Protein AF-A0A931JSP3-F1 (afdb_monomer)

Foldseek 3Di:
DAFDDPPDCLVVDAADEDPDCDVVNVVLVVVQVVNQVVVCVVPVPDHCQKDASVRVVHRHGDMDGD

Nearest PDB structures (foldseek):
  3k6l-assembly3_C  TM=9.529E-01  e=1.252E-03  Escherichia coli K-12
  3u04-assembly1_A-2  TM=9.062E-01  e=2.542E-03  Ehrlichia chaffeensis str. Arkansas
  3pn3-assembly1_A  TM=9.606E-01  e=8.476E-03  Arabidopsis thaliana
  3oca-assembly1_B  TM=9.044E-01  e=5.541E-03  Ehrlichia chaffeensis str. Arkansas
  3oca-assembly1_A  TM=9.089E-01  e=7.896E-03  Ehrlichia chaffeensis str. Arkansas

Sequence (66 aa):
MNIITVPDPRLRKASTKVNHVTEETHQIIKQMVDSSLEWEKEHPHELSAAMAAPQLGINKRIIIIR

Structure (mmCIF, N/CA/C/O backbone):
data_AF-A0A931JSP3-F1
#
_entry.id   AF-A0A931JSP3-F1
#
loop_
_atom_site.group_PDB
_atom_site.id
_atom_site.type_symbol
_atom_site.label_atom_id
_atom_site.label_alt_id
_atom_site.label_comp_id
_atom_site.label_asym_id
_atom_site.label_entity_id
_atom_site.label_seq_id
_atom_site.pdbx_PDB_ins_code
_atom_site.Cartn_x
_atom_site.Cartn_y
_atom_site.Cartn_z
_atom_site.occupancy
_atom_site.B_iso_or_equiv
_atom_site.auth_seq_id
_atom_site.auth_comp_id
_atom_site.auth_asym_id
_atom_site.auth_atom_id
_atom_site.pdbx_PDB_model_num
ATOM 1 N N . MET A 1 1 ? -3.173 0.935 -12.675 1.00 56.12 1 MET A N 1
ATOM 2 C CA . MET A 1 1 ? -2.484 1.979 -11.882 1.00 56.12 1 MET A CA 1
ATOM 3 C C . MET A 1 1 ? -1.101 1.440 -11.598 1.00 56.12 1 MET A C 1
ATOM 5 O O . MET A 1 1 ? -1.018 0.286 -11.209 1.00 56.12 1 MET A O 1
ATOM 9 N N . ASN A 1 2 ? -0.048 2.215 -11.851 1.00 82.19 2 ASN A N 1
ATOM 10 C CA . ASN A 1 2 ? 1.319 1.710 -11.720 1.00 82.19 2 ASN A CA 1
ATOM 11 C C . ASN A 1 2 ? 1.829 1.925 -10.298 1.00 82.19 2 ASN A C 1
ATOM 13 O O . ASN A 1 2 ? 1.533 2.953 -9.682 1.00 82.19 2 ASN A O 1
ATOM 17 N N . ILE A 1 3 ? 2.608 0.963 -9.807 1.00 89.75 3 ILE A N 1
ATOM 18 C CA . ILE A 1 3 ? 3.340 1.092 -8.551 1.00 89.75 3 ILE A CA 1
ATOM 19 C C . ILE A 1 3 ? 4.340 2.241 -8.709 1.00 89.75 3 ILE A C 1
ATOM 21 O O . ILE A 1 3 ? 5.150 2.256 -9.636 1.00 89.75 3 ILE A O 1
ATOM 25 N N . ILE A 1 4 ? 4.255 3.232 -7.828 1.00 93.38 4 ILE A N 1
ATOM 26 C CA . ILE A 1 4 ? 5.154 4.382 -7.827 1.00 93.38 4 ILE A CA 1
ATOM 27 C C . ILE A 1 4 ? 6.433 4.021 -7.073 1.00 93.38 4 ILE A C 1
ATOM 29 O O . ILE A 1 4 ? 6.396 3.399 -6.009 1.00 93.38 4 ILE A O 1
ATOM 33 N N . THR A 1 5 ? 7.572 4.427 -7.620 1.00 92.19 5 THR A N 1
ATOM 34 C CA . THR A 1 5 ? 8.896 4.140 -7.065 1.00 92.19 5 THR A CA 1
ATOM 35 C C . THR A 1 5 ? 9.575 5.421 -6.591 1.00 92.19 5 THR A C 1
ATOM 37 O O . THR A 1 5 ? 9.153 6.542 -6.887 1.00 92.19 5 THR A O 1
ATOM 40 N N . VAL A 1 6 ? 10.624 5.277 -5.782 1.00 91.69 6 VAL A N 1
ATOM 41 C CA . VAL A 1 6 ? 11.446 6.428 -5.397 1.00 91.69 6 VAL A CA 1
ATOM 42 C C . VAL A 1 6 ? 12.142 7.010 -6.637 1.00 91.69 6 VAL A C 1
ATOM 44 O O . VAL A 1 6 ? 12.604 6.237 -7.474 1.00 91.69 6 VAL A O 1
ATOM 47 N N . PRO A 1 7 ? 12.255 8.347 -6.760 1.00 93.38 7 PRO A N 1
ATOM 48 C CA . PRO A 1 7 ? 12.001 9.366 -5.734 1.00 93.38 7 PRO A CA 1
ATOM 49 C C . PRO A 1 7 ? 10.623 10.082 -5.796 1.00 93.38 7 PRO A C 1
ATOM 51 O O . PRO A 1 7 ? 10.577 11.307 -5.702 1.00 93.38 7 PRO A O 1
ATOM 54 N N . ASP A 1 8 ? 9.482 9.383 -5.888 1.00 94.12 8 ASP A N 1
ATOM 55 C CA . ASP A 1 8 ? 8.162 10.051 -5.844 1.00 94.12 8 ASP A CA 1
ATOM 56 C C . ASP A 1 8 ? 7.860 10.705 -4.465 1.00 94.12 8 ASP A C 1
ATOM 58 O O . ASP A 1 8 ? 7.861 1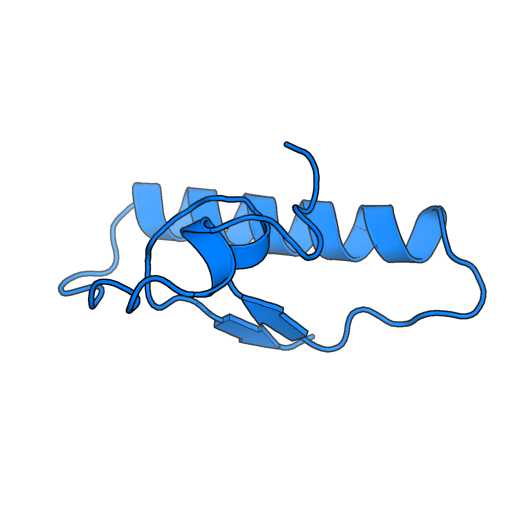0.019 -3.433 1.00 94.12 8 ASP A O 1
ATOM 62 N N . PRO A 1 9 ? 7.551 12.020 -4.402 1.00 94.00 9 PRO A N 1
ATOM 63 C CA . PRO A 1 9 ? 7.324 12.735 -3.142 1.00 94.00 9 PRO A CA 1
ATOM 64 C C . PRO A 1 9 ? 6.101 12.234 -2.363 1.00 94.00 9 PRO A C 1
ATOM 66 O O . PRO A 1 9 ? 6.040 12.388 -1.139 1.00 94.00 9 PRO A O 1
ATOM 69 N N . ARG A 1 10 ? 5.127 11.597 -3.027 1.00 93.38 10 ARG A N 1
ATOM 70 C CA . ARG A 1 10 ? 3.939 11.033 -2.368 1.00 93.38 10 ARG A CA 1
ATOM 71 C C . ARG A 1 10 ? 4.303 9.908 -1.405 1.00 93.38 10 ARG A C 1
ATOM 73 O O . ARG A 1 10 ? 3.628 9.770 -0.387 1.00 93.38 10 ARG A O 1
ATOM 80 N N . LEU A 1 11 ? 5.394 9.183 -1.664 1.00 94.94 11 LEU A N 1
ATOM 81 C CA . LEU A 1 11 ? 5.911 8.132 -0.780 1.00 94.94 11 LEU A CA 1
ATOM 82 C C . LEU A 1 11 ? 6.453 8.677 0.551 1.00 94.94 11 LEU A C 1
ATOM 84 O O . LEU A 1 11 ? 6.598 7.924 1.509 1.00 94.94 11 LEU A O 1
ATOM 88 N N . ARG A 1 12 ? 6.749 9.982 0.632 1.00 94.88 12 ARG A N 1
ATOM 89 C CA . ARG A 1 12 ? 7.231 10.647 1.856 1.00 94.88 12 ARG A CA 1
ATOM 90 C C . ARG A 1 12 ? 6.130 11.374 2.627 1.00 94.88 12 ARG A C 1
ATOM 92 O O . ARG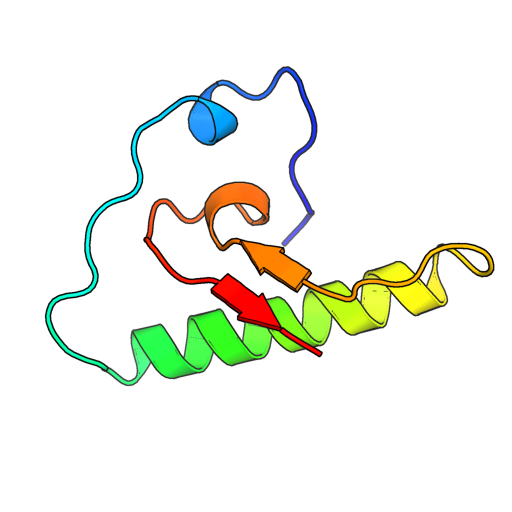 A 1 12 ? 6.374 11.845 3.735 1.00 94.88 12 ARG A O 1
ATOM 99 N N . LYS A 1 13 ? 4.919 11.476 2.073 1.00 95.56 13 LYS A N 1
ATOM 100 C CA . LYS A 1 13 ? 3.793 12.135 2.739 1.00 95.56 13 LYS A CA 1
ATOM 101 C C . LYS A 1 13 ? 3.165 11.192 3.767 1.00 95.56 13 LYS A C 1
ATOM 103 O O . LYS A 1 13 ? 2.873 10.040 3.460 1.00 95.56 13 LYS A O 1
ATOM 108 N N . ALA A 1 14 ? 2.892 11.701 4.968 1.00 96.38 14 ALA A N 1
ATOM 109 C CA . ALA A 1 14 ? 2.180 10.942 5.993 1.00 96.38 14 ALA A CA 1
ATOM 110 C C . ALA A 1 14 ? 0.819 10.448 5.469 1.00 96.38 14 ALA A C 1
ATOM 112 O O . ALA A 1 14 ? 0.085 11.198 4.815 1.00 96.38 14 ALA A O 1
ATOM 113 N N . SER A 1 15 ? 0.497 9.183 5.757 1.00 96.56 15 SER A N 1
ATOM 114 C CA . SER A 1 15 ? -0.743 8.554 5.310 1.00 96.56 15 SER A CA 1
ATOM 115 C C . SER A 1 15 ? -1.939 8.985 6.159 1.00 96.56 15 SER A C 1
ATOM 117 O O . SER A 1 15 ? -1.880 8.997 7.399 1.00 96.56 15 SER A O 1
ATOM 119 N N . THR A 1 16 ? -3.053 9.309 5.498 1.00 97.31 16 THR A N 1
ATOM 120 C CA . THR A 1 16 ? -4.302 9.651 6.191 1.00 97.31 16 THR A CA 1
ATOM 121 C C . THR A 1 16 ? -4.965 8.408 6.784 1.00 97.31 16 THR A C 1
ATOM 123 O O . THR A 1 16 ? -5.027 7.351 6.153 1.00 97.31 16 THR A O 1
ATOM 126 N N . LYS A 1 17 ? -5.443 8.510 8.029 1.00 97.19 17 LYS A N 1
ATOM 127 C CA . LYS A 1 17 ? -6.128 7.407 8.716 1.00 97.19 17 LYS A CA 1
ATOM 128 C C . LYS A 1 17 ? -7.463 7.105 8.024 1.00 97.19 17 LYS A C 1
ATOM 130 O O . LYS A 1 17 ? -8.209 8.024 7.692 1.00 97.19 17 LYS A O 1
ATOM 135 N N . VAL A 1 18 ? -7.773 5.823 7.846 1.00 96.62 18 VAL A N 1
ATOM 136 C CA . VAL A 1 18 ? -9.113 5.371 7.450 1.00 96.62 18 VAL A C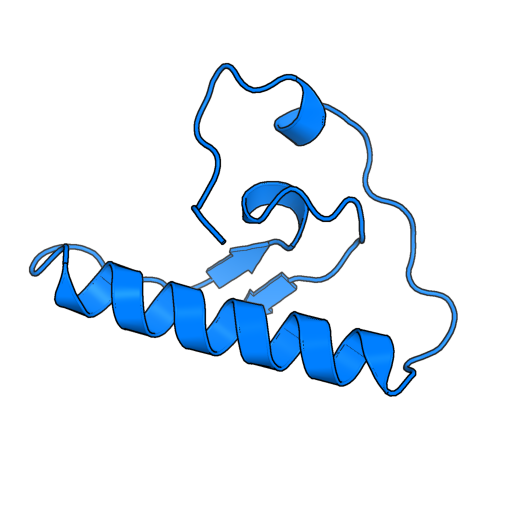A 1
ATOM 137 C C . VAL A 1 18 ? -9.990 5.334 8.701 1.00 96.62 18 VAL A C 1
ATOM 139 O O . VAL A 1 18 ? -9.651 4.653 9.667 1.00 96.62 18 VAL A O 1
ATOM 142 N N . ASN A 1 19 ? -11.077 6.109 8.712 1.00 96.19 19 ASN A N 1
ATOM 143 C CA . ASN A 1 19 ? -11.969 6.211 9.875 1.00 96.19 19 ASN A CA 1
ATOM 144 C C . ASN A 1 19 ? -13.084 5.160 9.857 1.00 96.19 19 ASN A C 1
ATOM 146 O O . ASN A 1 19 ? -13.488 4.687 10.911 1.00 96.19 19 ASN A O 1
ATOM 150 N N . HIS A 1 20 ? -13.571 4.813 8.667 1.00 96.69 20 HIS A N 1
ATOM 151 C CA . HIS A 1 20 ? -14.636 3.840 8.447 1.00 96.69 20 HIS A CA 1
ATOM 152 C C . HIS A 1 20 ? -14.262 3.007 7.228 1.00 96.69 20 HIS A C 1
ATOM 154 O O . HIS A 1 20 ? -13.724 3.552 6.261 1.00 96.69 20 HIS A O 1
ATOM 160 N N . VAL A 1 21 ? -14.542 1.709 7.276 1.00 96.50 21 VAL A N 1
ATOM 161 C CA . VAL A 1 21 ? -14.399 0.838 6.110 1.00 96.50 21 VAL A CA 1
ATOM 162 C C . VAL A 1 21 ? -15.625 1.050 5.231 1.00 96.50 21 VAL A C 1
ATOM 164 O O . VAL A 1 21 ? -16.751 0.810 5.655 1.00 96.50 21 VAL A O 1
ATOM 167 N N . THR A 1 22 ? -15.394 1.568 4.032 1.00 97.19 22 THR A N 1
ATOM 168 C CA . THR A 1 22 ? -16.427 1.848 3.028 1.00 97.19 22 THR A CA 1
ATOM 169 C C . THR A 1 22 ? -16.213 0.983 1.792 1.00 97.19 22 THR A C 1
ATOM 171 O O . THR A 1 22 ? -15.169 0.346 1.645 1.00 97.19 22 THR A O 1
ATOM 174 N N . GLU A 1 23 ? -17.157 1.022 0.855 1.00 97.69 23 GLU A N 1
ATOM 175 C CA . GLU A 1 23 ? -16.993 0.366 -0.447 1.00 97.69 23 GLU A CA 1
ATOM 176 C C . GLU A 1 23 ? -15.730 0.846 -1.188 1.00 97.69 23 GLU A C 1
ATOM 178 O O . GLU A 1 23 ? -14.995 0.044 -1.752 1.00 97.69 23 GLU A O 1
ATOM 183 N N . GLU A 1 24 ? -15.386 2.135 -1.087 1.00 95.81 24 GLU A N 1
ATOM 184 C CA . GLU A 1 24 ? -14.116 2.673 -1.602 1.00 95.81 24 GLU A CA 1
ATOM 185 C C . GLU A 1 24 ? -12.907 1.952 -0.980 1.00 95.81 24 GLU A C 1
ATOM 187 O O . GLU A 1 24 ? -11.941 1.634 -1.668 1.00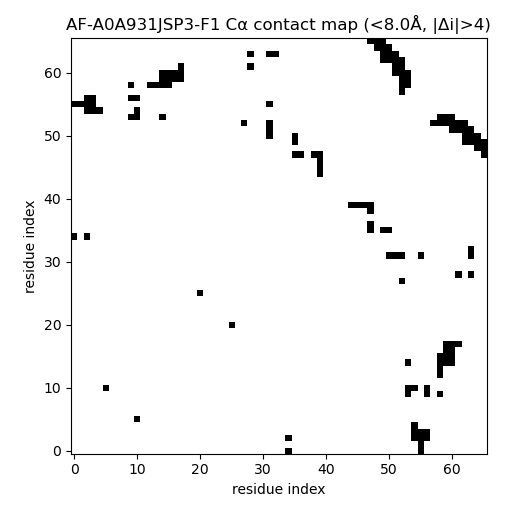 95.81 24 GLU A O 1
ATOM 192 N N . THR A 1 25 ? -12.964 1.637 0.319 1.00 96.69 25 THR A N 1
ATOM 193 C CA . THR A 1 25 ? -11.888 0.898 0.997 1.00 96.69 25 THR A CA 1
ATOM 194 C C . THR A 1 25 ? -11.748 -0.510 0.420 1.00 96.69 25 THR A C 1
ATOM 196 O O . THR A 1 25 ? -10.630 -0.943 0.144 1.00 96.69 25 THR A O 1
ATOM 199 N N . HIS A 1 26 ? -12.864 -1.203 0.176 1.00 97.38 26 HIS A N 1
ATOM 200 C CA . HIS A 1 26 ? -12.859 -2.521 -0.463 1.00 97.38 26 HIS A CA 1
ATOM 201 C C . HIS A 1 26 ? -12.320 -2.469 -1.897 1.00 97.38 26 HIS A C 1
ATOM 203 O O . HIS A 1 26 ? -11.514 -3.319 -2.279 1.00 97.38 26 HIS A O 1
ATOM 209 N N . GLN A 1 27 ? -12.679 -1.439 -2.665 1.00 97.25 27 GLN A N 1
ATOM 210 C CA . GLN A 1 27 ? -12.150 -1.222 -4.012 1.00 97.25 27 GLN A CA 1
ATOM 211 C C . GLN A 1 27 ? -10.638 -0.983 -4.004 1.00 97.25 27 GLN A C 1
ATOM 213 O O . GLN A 1 27 ? -9.932 -1.568 -4.824 1.00 97.25 27 GLN A O 1
ATOM 218 N N . ILE A 1 28 ? -10.126 -0.178 -3.065 1.00 96.44 28 ILE A N 1
ATOM 219 C CA . ILE A 1 28 ? -8.683 0.049 -2.900 1.00 96.44 28 ILE A CA 1
ATOM 220 C C . ILE A 1 28 ? -7.975 -1.265 -2.557 1.00 96.44 28 ILE A C 1
ATOM 222 O O . ILE A 1 28 ? -6.972 -1.593 -3.183 1.00 96.44 28 ILE A O 1
ATOM 226 N N . ILE A 1 29 ? -8.507 -2.047 -1.613 1.00 96.50 29 ILE A N 1
ATOM 227 C CA . ILE A 1 29 ? -7.930 -3.346 -1.234 1.00 96.50 29 ILE A CA 1
ATOM 228 C C . ILE A 1 29 ? -7.878 -4.287 -2.440 1.00 96.50 29 ILE A C 1
ATOM 230 O O . ILE A 1 29 ? -6.834 -4.884 -2.695 1.00 96.50 29 ILE A O 1
ATOM 234 N N . LYS A 1 30 ? -8.968 -4.386 -3.212 1.00 96.75 30 LYS A N 1
ATOM 235 C CA . LYS A 1 30 ? -9.000 -5.212 -4.424 1.00 96.75 30 LYS A CA 1
ATOM 236 C C . LYS A 1 30 ? -7.915 -4.781 -5.412 1.00 96.75 30 LYS A C 1
ATOM 238 O O . LYS A 1 30 ? -7.162 -5.619 -5.892 1.00 96.75 30 LYS A O 1
ATOM 243 N N . GLN A 1 31 ? -7.794 -3.478 -5.662 1.00 95.12 31 GLN A N 1
ATOM 244 C CA . GLN A 1 31 ? -6.764 -2.936 -6.552 1.00 95.12 31 GLN A CA 1
ATOM 245 C C . GLN A 1 31 ? -5.345 -3.239 -6.055 1.00 95.12 31 GLN A C 1
ATOM 247 O O . GLN A 1 31 ? -4.469 -3.535 -6.865 1.00 95.12 31 GLN A O 1
ATOM 252 N N . MET A 1 32 ? -5.112 -3.190 -4.740 1.00 96.38 32 MET A N 1
ATOM 253 C CA . MET A 1 32 ? -3.824 -3.548 -4.142 1.00 96.38 32 MET A CA 1
ATOM 254 C C 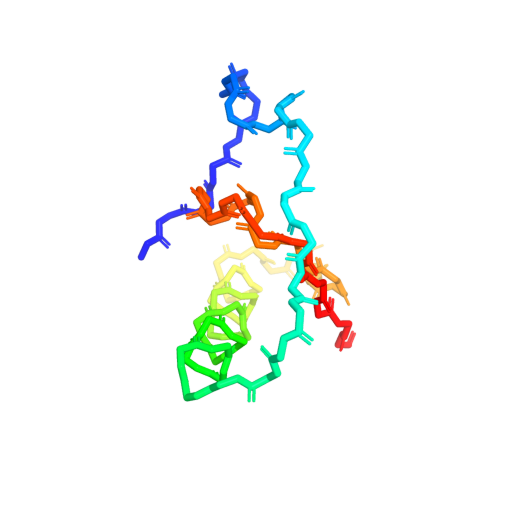. MET A 1 32 ? -3.503 -5.031 -4.343 1.00 96.38 32 MET A C 1
ATOM 256 O O . MET A 1 32 ? -2.392 -5.352 -4.747 1.00 96.38 32 MET A O 1
ATOM 260 N N . VAL A 1 33 ? -4.472 -5.927 -4.134 1.00 95.50 33 VAL A N 1
ATOM 261 C CA . VAL A 1 33 ? -4.286 -7.370 -4.360 1.00 95.50 33 VAL A CA 1
ATOM 262 C C . VAL A 1 33 ? -4.003 -7.665 -5.833 1.00 95.50 33 VAL A C 1
ATOM 264 O O . VAL A 1 33 ? -3.046 -8.376 -6.133 1.00 95.50 33 VAL A O 1
ATOM 267 N N . ASP A 1 34 ? -4.790 -7.085 -6.742 1.00 95.06 34 ASP A N 1
ATOM 268 C CA . ASP A 1 34 ? -4.609 -7.258 -8.187 1.00 95.06 34 ASP A CA 1
ATOM 269 C C . ASP A 1 34 ? -3.219 -6.759 -8.627 1.00 95.06 34 ASP A C 1
ATOM 271 O O . ASP A 1 34 ? -2.531 -7.434 -9.388 1.00 95.06 34 ASP A O 1
ATOM 275 N N . SER A 1 35 ? -2.769 -5.615 -8.097 1.00 94.00 35 SER A N 1
ATOM 276 C CA . SER A 1 35 ? -1.450 -5.046 -8.416 1.00 94.00 35 SER A CA 1
ATOM 277 C C . SER A 1 35 ? -0.297 -5.882 -7.854 1.00 94.00 35 SER A C 1
ATOM 279 O O . SER A 1 35 ? 0.717 -6.043 -8.527 1.00 94.00 35 SER A O 1
ATOM 281 N N . SER A 1 36 ? -0.438 -6.432 -6.642 1.00 92.94 36 SER A N 1
ATOM 282 C CA . SER A 1 36 ? 0.548 -7.352 -6.058 1.00 92.94 36 SER A CA 1
ATOM 283 C C . SER A 1 36 ? 0.701 -8.629 -6.885 1.00 92.94 36 SER A C 1
ATOM 285 O O . SER A 1 36 ? 1.821 -9.069 -7.126 1.00 92.94 36 SER A O 1
ATOM 287 N N . LEU A 1 37 ? -0.415 -9.206 -7.339 1.00 92.94 37 LEU A N 1
ATOM 288 C CA . LEU A 1 37 ? -0.412 -10.394 -8.193 1.00 92.94 37 LEU A CA 1
ATOM 289 C C . LEU A 1 37 ? 0.207 -10.116 -9.563 1.00 92.94 37 LEU A C 1
ATOM 291 O O . LEU A 1 37 ? 0.930 -10.957 -10.087 1.00 92.94 37 LEU A O 1
ATOM 295 N N . GLU A 1 38 ? -0.080 -8.958 -10.156 1.00 93.00 38 GLU A N 1
ATOM 296 C CA . GLU A 1 38 ? 0.485 -8.606 -11.458 1.00 93.00 38 GLU A CA 1
ATOM 297 C C . GLU A 1 38 ? 1.993 -8.347 -11.369 1.00 93.00 38 GLU A C 1
ATOM 299 O O . GLU A 1 38 ? 2.741 -8.828 -12.215 1.00 93.00 38 GLU A O 1
ATOM 304 N N . TRP A 1 39 ? 2.461 -7.710 -10.289 1.00 90.62 39 TRP A N 1
ATOM 305 C CA . TRP A 1 39 ? 3.894 -7.543 -10.031 1.00 90.62 39 TRP A CA 1
ATOM 306 C C . TRP A 1 39 ? 4.632 -8.884 -9.984 1.00 90.62 39 TRP A C 1
ATOM 308 O O . TR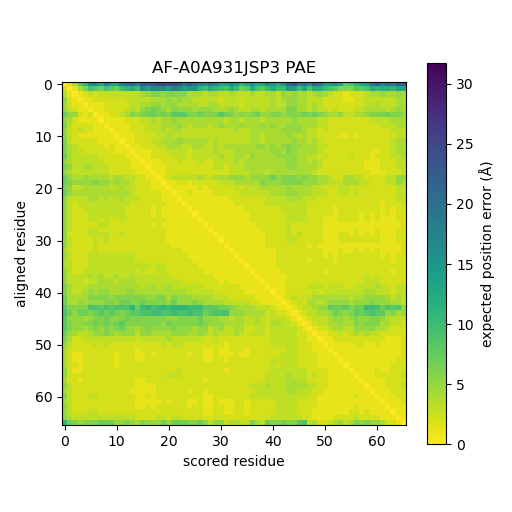P A 1 39 ? 5.659 -9.033 -10.637 1.00 90.62 39 TRP A O 1
ATOM 318 N N . GLU A 1 40 ? 4.093 -9.868 -9.256 1.00 91.75 40 GLU A N 1
ATOM 319 C CA . GLU A 1 40 ? 4.668 -11.220 -9.156 1.00 91.75 40 GLU A CA 1
ATOM 320 C C . GLU A 1 40 ? 4.745 -11.926 -10.518 1.00 91.75 40 GLU A C 1
ATOM 322 O O . GLU A 1 40 ? 5.713 -12.633 -10.796 1.00 91.75 40 GLU A O 1
ATOM 327 N N . LYS A 1 41 ? 3.754 -11.721 -11.398 1.00 91.50 41 LYS A N 1
ATOM 328 C CA . LYS A 1 41 ? 3.794 -12.274 -12.763 1.00 91.50 41 LYS A CA 1
ATOM 329 C C . LYS A 1 41 ? 4.890 -11.637 -13.613 1.00 91.50 41 LYS A C 1
ATOM 331 O O . LYS A 1 41 ? 5.505 -12.331 -14.419 1.00 91.50 41 LYS A O 1
ATOM 336 N N . GLU A 1 42 ? 5.115 -10.336 -13.452 1.00 91.94 42 GLU A N 1
ATOM 337 C CA . GLU A 1 42 ? 6.136 -9.587 -14.192 1.00 91.94 42 GLU A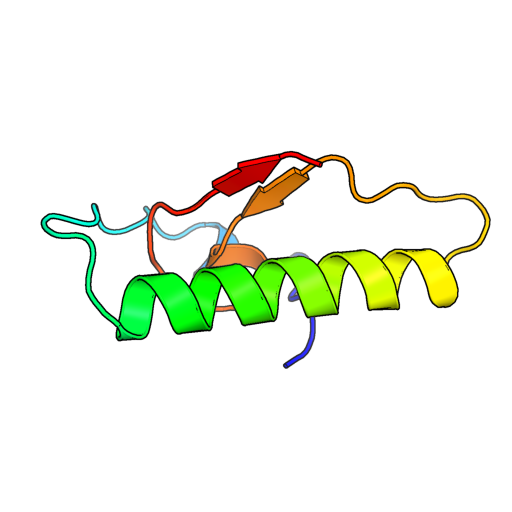 CA 1
ATOM 338 C C . GLU A 1 42 ? 7.553 -9.778 -13.616 1.00 91.94 42 GLU A C 1
ATOM 340 O O . GLU A 1 42 ? 8.532 -9.612 -14.345 1.00 91.94 42 GLU A O 1
ATOM 345 N N . HIS A 1 43 ? 7.676 -10.176 -12.341 1.00 88.69 43 HIS A N 1
ATOM 346 C CA . HIS A 1 43 ? 8.943 -10.311 -11.611 1.00 88.69 43 HIS A CA 1
ATOM 347 C C . HIS A 1 43 ? 9.096 -11.729 -11.022 1.00 88.69 43 HIS A C 1
ATOM 349 O O . HIS A 1 43 ? 8.848 -11.938 -9.835 1.00 88.69 43 HIS A O 1
ATOM 355 N N . PRO A 1 44 ? 9.577 -12.719 -11.805 1.00 87.06 44 PRO A N 1
ATOM 356 C CA . PRO A 1 44 ? 9.593 -14.141 -11.424 1.00 87.06 44 PRO A CA 1
ATOM 357 C C . PRO A 1 44 ? 10.396 -14.496 -10.163 1.00 87.06 44 PRO A C 1
ATOM 359 O O . PRO A 1 44 ? 10.292 -15.609 -9.650 1.00 87.06 44 PRO A O 1
ATOM 362 N N . HIS A 1 45 ? 11.251 -13.586 -9.701 1.00 91.25 45 HIS A N 1
ATOM 363 C CA . HIS A 1 45 ? 12.114 -13.770 -8.534 1.00 91.25 45 HIS A CA 1
ATOM 364 C C . HIS A 1 45 ? 11.708 -12.887 -7.348 1.00 91.25 45 HIS A C 1
ATOM 366 O O . HIS A 1 45 ? 12.409 -12.868 -6.337 1.00 91.25 45 HIS A O 1
ATOM 372 N N . GLU A 1 46 ? 10.591 -12.167 -7.455 1.00 88.75 46 GLU A N 1
ATOM 373 C CA . GLU A 1 46 ? 10.085 -11.280 -6.414 1.00 88.75 46 GLU A CA 1
ATOM 374 C C . GLU A 1 46 ? 8.710 -11.740 -5.927 1.00 88.75 46 GLU A C 1
ATOM 376 O O . GLU A 1 46 ? 7.863 -12.177 -6.701 1.00 88.75 46 GLU A O 1
ATOM 381 N N . LEU A 1 47 ? 8.482 -11.620 -4.619 1.00 89.50 47 LEU A N 1
ATOM 382 C CA . LEU A 1 47 ? 7.209 -11.938 -3.978 1.00 89.50 47 LEU A CA 1
ATOM 383 C C . LEU A 1 47 ? 6.632 -10.676 -3.337 1.00 89.50 47 LEU A C 1
ATOM 385 O O . LEU A 1 47 ? 7.302 -10.022 -2.532 1.00 89.50 47 LEU A O 1
ATOM 389 N N . SER A 1 48 ? 5.368 -10.363 -3.626 1.00 89.00 48 SER A N 1
ATOM 390 C CA . SER A 1 48 ? 4.660 -9.244 -3.006 1.00 89.00 48 SER A CA 1
ATOM 391 C C . SER A 1 48 ? 3.953 -9.703 -1.726 1.00 89.00 48 SER A C 1
ATOM 393 O O . SER A 1 48 ? 2.731 -9.840 -1.676 1.00 89.00 48 SER A O 1
ATOM 395 N N . ALA A 1 49 ? 4.736 -9.913 -0.662 1.00 93.19 49 ALA A N 1
ATOM 396 C CA . ALA A 1 49 ? 4.212 -10.306 0.654 1.00 93.19 49 ALA A CA 1
ATOM 397 C C . ALA A 1 49 ? 3.364 -9.203 1.316 1.00 93.19 49 ALA A C 1
ATOM 399 O O . ALA A 1 49 ? 2.458 -9.472 2.102 1.00 93.19 49 ALA A O 1
ATOM 400 N N . ALA A 1 50 ? 3.656 -7.935 1.022 1.00 95.31 50 ALA A N 1
ATOM 401 C CA . ALA A 1 50 ? 2.877 -6.809 1.514 1.00 95.31 50 ALA A CA 1
ATOM 402 C C . ALA A 1 50 ? 2.898 -5.641 0.528 1.00 95.31 50 ALA A C 1
ATOM 404 O O . ALA A 1 50 ? 3.895 -5.399 -0.154 1.00 95.31 50 ALA A O 1
ATOM 405 N N . 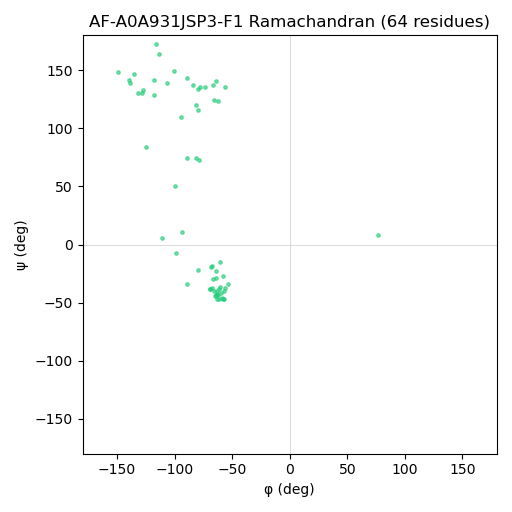MET A 1 51 ? 1.806 -4.878 0.504 1.00 95.19 51 MET A N 1
ATOM 406 C CA . MET A 1 51 ? 1.695 -3.643 -0.271 1.00 95.19 51 MET A CA 1
ATOM 407 C C . MET A 1 51 ? 0.976 -2.574 0.549 1.00 95.19 51 MET A C 1
ATOM 409 O O . MET A 1 51 ? -0.012 -2.852 1.229 1.00 95.19 51 MET A O 1
ATOM 413 N N . ALA A 1 52 ? 1.457 -1.335 0.467 1.00 96.94 52 ALA A N 1
ATOM 414 C CA . ALA A 1 52 ? 0.840 -0.171 1.088 1.00 96.94 52 ALA A CA 1
ATOM 415 C C . ALA A 1 52 ? 0.165 0.715 0.031 1.00 96.94 52 ALA A C 1
ATOM 417 O O . ALA A 1 52 ? 0.743 0.986 -1.020 1.00 96.94 52 ALA A O 1
ATOM 418 N N . ALA A 1 53 ? -1.028 1.242 0.323 1.00 96.75 53 ALA A N 1
ATOM 419 C CA . ALA A 1 53 ? -1.783 2.086 -0.612 1.00 96.75 53 ALA A CA 1
ATOM 420 C C . ALA A 1 53 ? -0.997 3.296 -1.175 1.00 96.75 53 ALA A C 1
ATOM 422 O O . ALA A 1 53 ? -1.171 3.607 -2.358 1.00 96.75 53 ALA A O 1
ATOM 423 N N . PRO A 1 54 ? -0.078 3.948 -0.425 1.00 96.75 54 PRO A N 1
ATOM 424 C CA . PRO A 1 54 ? 0.771 4.997 -0.987 1.00 96.75 54 PRO A CA 1
ATOM 425 C C . PRO A 1 54 ? 1.622 4.549 -2.180 1.00 96.75 54 PRO A C 1
ATOM 427 O O . PRO A 1 54 ? 1.895 5.377 -3.041 1.00 96.75 54 PRO A O 1
ATOM 430 N N . GLN A 1 55 ? 1.985 3.264 -2.286 1.00 94.81 55 GLN A N 1
ATOM 431 C CA . GLN A 1 55 ? 2.703 2.718 -3.446 1.00 94.81 55 GLN A CA 1
ATOM 432 C C . GLN A 1 55 ? 1.844 2.696 -4.716 1.00 94.81 55 GLN A C 1
ATOM 434 O O . GLN A 1 55 ? 2.391 2.677 -5.807 1.00 94.81 55 GLN A O 1
ATOM 439 N N . LEU A 1 56 ? 0.516 2.775 -4.603 1.00 95.06 56 LEU A N 1
ATOM 440 C CA . LEU A 1 56 ? -0.391 3.005 -5.735 1.00 95.06 56 LEU A CA 1
ATOM 441 C C . LEU A 1 56 ? -0.732 4.494 -5.923 1.00 95.06 56 LEU A C 1
ATOM 443 O O . LEU A 1 56 ? -1.642 4.851 -6.667 1.00 95.06 56 LEU A O 1
ATOM 447 N N . GLY A 1 57 ? -0.031 5.391 -5.222 1.00 95.00 57 GLY A N 1
ATOM 448 C CA . GLY A 1 57 ? -0.316 6.825 -5.217 1.00 95.00 57 GLY A CA 1
ATOM 449 C C . GLY A 1 57 ? -1.527 7.223 -4.367 1.00 95.00 57 GLY A C 1
ATOM 450 O O . GLY A 1 57 ? -1.924 8.390 -4.388 1.00 95.00 57 GLY A O 1
ATOM 451 N N . ILE A 1 58 ? -2.098 6.292 -3.597 1.00 95.62 58 ILE A N 1
ATOM 452 C CA . ILE A 1 58 ? -3.284 6.513 -2.768 1.00 95.62 58 ILE A CA 1
ATOM 453 C C . ILE A 1 58 ? -2.838 6.865 -1.346 1.00 95.62 58 ILE A C 1
ATOM 455 O O . ILE A 1 58 ? -2.340 6.026 -0.596 1.00 95.62 58 ILE A O 1
ATOM 459 N N . ASN A 1 59 ? -3.032 8.120 -0.929 1.00 96.38 59 ASN A N 1
ATOM 460 C CA . ASN A 1 59 ? -2.667 8.562 0.420 1.00 96.38 59 ASN A CA 1
ATOM 461 C C . ASN A 1 59 ? -3.721 8.131 1.460 1.00 96.38 59 ASN A C 1
ATOM 463 O O . ASN A 1 59 ? -4.494 8.942 1.976 1.00 96.38 59 ASN A O 1
ATOM 467 N N . LYS A 1 60 ? -3.743 6.834 1.768 1.00 97.12 60 LYS A N 1
ATOM 468 C CA . LYS A 1 60 ? -4.555 6.216 2.822 1.00 97.12 60 LYS A CA 1
ATOM 469 C C . LYS A 1 60 ? -3.695 5.235 3.610 1.00 97.12 60 LYS A C 1
ATOM 471 O O . LYS A 1 60 ? -2.795 4.601 3.065 1.00 97.12 60 LYS A O 1
ATOM 476 N N . ARG A 1 61 ? -3.952 5.105 4.909 1.00 97.44 61 ARG A N 1
ATOM 477 C CA . ARG A 1 61 ? -3.270 4.147 5.786 1.00 97.44 61 ARG A CA 1
ATOM 478 C C . ARG A 1 61 ? -3.909 2.769 5.643 1.00 97.44 61 ARG A C 1
ATOM 480 O O . ARG A 1 61 ? -4.668 2.345 6.507 1.00 97.44 6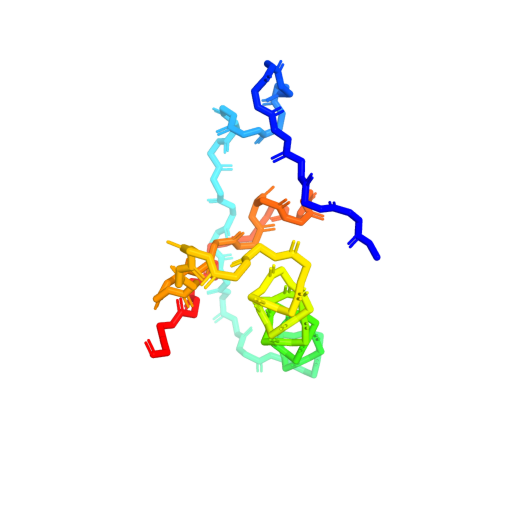1 ARG A O 1
ATOM 487 N N . ILE A 1 62 ? -3.624 2.121 4.520 1.00 97.56 62 ILE A N 1
ATOM 488 C CA . ILE A 1 62 ? -4.084 0.772 4.183 1.00 97.56 62 ILE A CA 1
ATOM 489 C C . ILE A 1 62 ? -2.853 -0.038 3.781 1.00 97.56 62 ILE A C 1
ATOM 491 O O . ILE A 1 62 ? -2.047 0.425 2.971 1.00 97.56 62 ILE A O 1
ATOM 495 N N . ILE A 1 63 ? -2.710 -1.219 4.376 1.00 97.38 63 ILE A N 1
ATOM 496 C CA . ILE A 1 63 ? -1.653 -2.189 4.087 1.00 97.38 63 ILE A CA 1
ATOM 497 C C . ILE A 1 63 ? -2.338 -3.540 3.902 1.00 97.38 63 ILE A C 1
ATOM 499 O O . ILE A 1 63 ? -3.155 -3.920 4.741 1.00 97.38 63 ILE A O 1
ATOM 503 N N . ILE A 1 64 ? -2.016 -4.240 2.818 1.00 96.62 64 ILE A N 1
ATOM 504 C CA . ILE A 1 64 ? -2.381 -5.648 2.639 1.00 96.62 64 ILE A CA 1
ATOM 505 C C . ILE A 1 64 ? -1.169 -6.523 2.947 1.00 96.62 64 ILE A C 1
ATOM 507 O O . ILE A 1 64 ? -0.032 -6.105 2.723 1.00 96.62 64 ILE A O 1
ATOM 511 N N . ILE A 1 65 ? -1.431 -7.726 3.448 1.00 96.12 65 ILE A N 1
ATOM 512 C CA . ILE A 1 65 ? -0.439 -8.777 3.682 1.00 96.12 65 ILE A CA 1
ATOM 513 C C . ILE A 1 65 ? -0.969 -10.028 2.978 1.00 96.12 65 ILE A C 1
ATOM 515 O O . ILE A 1 65 ? -2.164 -10.317 3.097 1.00 96.12 65 ILE A O 1
ATOM 519 N N . ARG A 1 66 ? -0.114 -10.712 2.217 1.00 90.44 66 ARG A N 1
ATOM 520 C CA . ARG A 1 66 ? -0.436 -11.909 1.435 1.00 90.44 66 ARG A CA 1
ATOM 521 C C . ARG A 1 66 ? 0.563 -13.022 1.710 1.00 90.44 66 ARG A C 1
ATOM 523 O O . ARG A 1 66 ? 1.770 -12.714 1.806 1.00 90.44 66 ARG A O 1
#

Radius of gyration: 12.02 Å; Cα contacts (8 Å, |Δi|>4): 74; chains: 1; bounding box: 29×27×24 Å

Mean predicted aligned error: 3.04 Å

pLDDT: mean 93.78, std 5.56, range [56.12, 97.69]

Solvent-accessible surface area (backbone atoms only — not comparable to full-atom values): 4077 Å² total; per-residue (Å²): 133,68,78,61,58,88,90,50,69,66,73,75,52,85,57,40,80,73,88,70,92,46,71,68,51,53,53,51,51,51,52,50,54,54,49,36,55,49,48,32,72,78,32,88,90,51,78,57,46,60,53,47,36,38,38,63,73,38,72,39,64,47,72,52,76,99

Secondary structure (DSSP, 8-state):
-PPP-TT-GGGGSPPPPP-S--HHHHHHHHHHHHHHHHHHHH-TT---SEEEGGGGT--S--EEE-